Protein AF-A0A8D0GJM1-F1 (afdb_monomer)

Sequence (58 aa):
QTLPVEGGSRSVTVPNLAPSRRYKFNLYGISGRKRLGPVSADAITAPLPTEAPAEPSL

Secondary structure (DSSP, 8-state):
------TT-S------PPTT-EEEEEEEEEETTEEEEEEEEEEEPPPPPP--------

Foldseek 3Di:
DDDDDDPPDPDDDDPDDAAQDKDKDWDWDDDPPDIHDTDIDIDTHHHDPDDDPPDPDD

Nearest PDB structures (foldseek):
  2cum-assembly1_A  TM=7.469E-01  e=3.463E-01  Homo sapiens
  8a5q-assembly1_X  TM=1.992E-01  e=9.609E+00  Thermochaetoides thermophila

InterPro domains:
  IPR003961 Fibronectin type III [PS50853] (1-53)
  IPR013783 Immunoglobulin-like fold [G3DSA:2.60.40.10] (1-52)
  IPR036116 Fibronectin type III superfamily [SSF49265] (3-55)

Mean predicted aligned error: 6.61 Å

pLDDT: mean 91.36, std 9.35, range [67.69, 98.25]

Solvent-accessible surface area (backbone atoms only — not comparable to full-atom values): 4206 Å² total; per-residue (Å²): 140,86,79,94,73,62,92,87,61,92,78,83,87,81,80,91,70,64,56,65,35,78,48,76,48,72,49,65,50,77,57,93,93,43,82,37,80,67,53,74,51,76,50,67,41,63,65,72,84,73,78,70,78,78,74,80,83,128

Structure (mmCIF, N/CA/C/O backbone):
data_AF-A0A8D0GJM1-F1
#
_entry.id   AF-A0A8D0GJM1-F1
#
loop_
_atom_site.group_PDB
_atom_site.id
_atom_site.type_symbol
_atom_site.label_atom_id
_atom_site.label_alt_id
_atom_site.label_comp_id
_atom_site.label_asym_id
_atom_site.label_entity_id
_atom_site.label_seq_id
_atom_site.pdbx_PDB_ins_code
_atom_site.Cartn_x
_atom_site.Cartn_y
_atom_site.Cartn_z
_atom_site.occupancy
_atom_site.B_iso_or_equiv
_atom_site.auth_seq_id
_atom_site.auth_comp_id
_atom_site.auth_asym_id
_atom_site.auth_atom_id
_atom_site.pdbx_PDB_model_num
ATOM 1 N N . GLN A 1 1 ? 3.047 -5.061 4.969 1.00 88.31 1 GLN A N 1
ATOM 2 C CA . GLN A 1 1 ? 3.676 -3.852 5.539 1.00 88.31 1 GLN A CA 1
ATOM 3 C C . GLN A 1 1 ? 2.583 -2.860 5.888 1.00 88.31 1 GLN A C 1
ATOM 5 O O . GLN A 1 1 ? 1.578 -2.832 5.188 1.00 88.31 1 GLN A O 1
ATOM 10 N N . THR A 1 2 ? 2.784 -2.071 6.940 1.00 92.62 2 THR A N 1
ATOM 11 C CA . THR A 1 2 ? 1.884 -0.978 7.326 1.00 92.62 2 THR A CA 1
ATOM 12 C C . THR A 1 2 ? 2.697 0.304 7.397 1.00 92.62 2 THR A C 1
ATOM 14 O O . THR A 1 2 ? 3.829 0.276 7.875 1.00 92.62 2 THR A O 1
ATOM 17 N N . LEU A 1 3 ? 2.128 1.405 6.916 1.00 95.06 3 LEU A N 1
ATOM 18 C CA . LEU A 1 3 ? 2.727 2.731 6.992 1.00 95.06 3 LEU A CA 1
ATOM 19 C C . LEU A 1 3 ? 1.737 3.657 7.706 1.00 95.06 3 LEU A C 1
ATOM 21 O O . LEU A 1 3 ? 0.606 3.780 7.229 1.00 95.06 3 LEU A O 1
ATOM 25 N N . PRO A 1 4 ? 2.102 4.253 8.855 1.00 93.81 4 PRO A N 1
ATOM 26 C CA . PRO A 1 4 ? 1.266 5.261 9.486 1.00 93.81 4 PRO A CA 1
ATOM 27 C C . PRO A 1 4 ? 1.211 6.504 8.595 1.00 93.81 4 PRO A C 1
ATOM 29 O O . PRO A 1 4 ? 2.213 6.902 8.003 1.00 93.81 4 PRO A O 1
ATOM 32 N N . VAL A 1 5 ? 0.029 7.102 8.502 1.00 94.50 5 VAL A N 1
ATOM 33 C CA . VAL A 1 5 ? -0.221 8.316 7.723 1.00 94.50 5 VAL A CA 1
ATOM 34 C C . VAL A 1 5 ? -0.837 9.341 8.662 1.00 94.50 5 VAL A C 1
ATOM 36 O O . VAL A 1 5 ? -1.747 9.017 9.426 1.00 94.50 5 VAL A O 1
ATOM 39 N N . GLU A 1 6 ? -0.326 10.566 8.630 1.00 92.88 6 GLU A N 1
ATOM 40 C CA . GLU A 1 6 ? -0.878 11.661 9.422 1.00 92.88 6 GLU A CA 1
ATOM 41 C C . GLU A 1 6 ? -2.283 12.028 8.924 1.00 92.88 6 GLU A C 1
ATOM 43 O O . GLU A 1 6 ? -2.530 12.059 7.720 1.00 92.88 6 GLU A O 1
ATOM 48 N N . GLY A 1 7 ? -3.211 12.342 9.834 1.00 91.19 7 GLY A N 1
ATOM 49 C CA . GLY A 1 7 ? -4.622 12.570 9.492 1.00 91.19 7 GLY A CA 1
ATOM 50 C C . GLY A 1 7 ? -4.884 13.710 8.497 1.00 91.19 7 GLY A C 1
ATOM 51 O O . GLY A 1 7 ? -5.901 13.685 7.811 1.00 91.19 7 GLY A O 1
ATOM 52 N N . GLY A 1 8 ? -3.977 14.688 8.388 1.00 92.06 8 GLY A N 1
ATOM 53 C CA . GLY A 1 8 ? -4.058 15.771 7.398 1.00 92.06 8 GLY A CA 1
ATOM 54 C C . GLY A 1 8 ? -3.436 15.440 6.035 1.00 92.06 8 GLY A C 1
ATOM 55 O O . GLY A 1 8 ? -3.601 16.204 5.082 1.00 92.06 8 GLY A O 1
ATOM 56 N N . SER A 1 9 ? -2.717 14.320 5.921 1.00 95.38 9 SER A N 1
ATOM 57 C CA . SER A 1 9 ? -2.009 13.943 4.696 1.00 95.38 9 SER A CA 1
ATOM 58 C C . SER A 1 9 ? -2.969 13.428 3.625 1.00 95.38 9 SER A C 1
ATOM 60 O O . SER A 1 9 ? -3.866 12.633 3.895 1.00 95.38 9 SER A O 1
ATOM 62 N N . ARG A 1 10 ? -2.736 13.841 2.375 1.00 94.19 10 ARG A N 1
ATOM 63 C CA . ARG A 1 10 ? -3.497 13.375 1.200 1.00 94.19 10 ARG A CA 1
ATOM 64 C C . ARG A 1 10 ? -2.736 12.368 0.333 1.00 94.19 10 ARG A C 1
ATOM 66 O O . ARG A 1 10 ? -3.354 11.708 -0.494 1.00 94.19 10 ARG A O 1
ATOM 73 N N . SER A 1 11 ? -1.426 12.236 0.547 1.00 94.81 11 SER A N 1
ATOM 74 C CA . SER A 1 11 ? -0.531 11.363 -0.219 1.00 94.81 11 SER A CA 1
ATOM 75 C C . SER A 1 11 ? 0.538 10.753 0.688 1.00 94.81 11 SER A C 1
ATOM 77 O O . SER A 1 11 ? 0.953 11.375 1.663 1.00 94.81 11 SER A O 1
ATOM 79 N N . VAL A 1 12 ? 1.006 9.549 0.347 1.00 94.94 12 VAL A N 1
ATOM 80 C CA . VAL A 1 12 ? 2.117 8.860 1.020 1.00 94.94 12 VAL A CA 1
ATOM 81 C C . VAL A 1 12 ? 2.901 8.025 0.007 1.00 94.94 12 VAL A C 1
ATOM 83 O O . VAL A 1 12 ? 2.315 7.446 -0.908 1.00 94.94 12 VAL A O 1
ATOM 86 N N . THR A 1 13 ? 4.219 7.937 0.181 1.00 95.44 13 THR A N 1
ATOM 87 C CA . THR A 1 13 ? 5.094 7.087 -0.638 1.00 95.44 13 THR A CA 1
ATOM 88 C C . THR A 1 13 ? 5.303 5.735 0.038 1.00 95.44 13 THR A C 1
ATOM 90 O O . THR A 1 13 ? 5.661 5.676 1.213 1.00 95.44 13 THR A O 1
ATOM 93 N N . VAL A 1 14 ? 5.120 4.644 -0.710 1.00 96.19 14 VAL A N 1
ATOM 94 C CA . VAL A 1 14 ? 5.406 3.278 -0.246 1.00 96.19 14 VAL A CA 1
ATOM 95 C C . VAL A 1 14 ? 6.745 2.820 -0.838 1.00 96.19 14 VAL A C 1
ATOM 97 O O . VAL A 1 14 ? 6.801 2.540 -2.035 1.00 96.19 14 VAL A O 1
ATOM 100 N N . PRO A 1 15 ? 7.834 2.757 -0.050 1.00 95.56 15 PRO A N 1
ATOM 101 C CA . PRO A 1 15 ? 9.137 2.339 -0.559 1.00 95.56 15 PRO A CA 1
ATOM 102 C C . PRO A 1 15 ? 9.229 0.813 -0.708 1.00 95.56 15 PRO A C 1
ATOM 104 O O . PRO A 1 15 ? 8.416 0.068 -0.161 1.00 95.56 15 PRO A O 1
ATOM 107 N N . ASN A 1 16 ? 10.284 0.350 -1.386 1.00 95.38 16 ASN A N 1
ATOM 108 C CA . ASN A 1 16 ? 10.703 -1.059 -1.433 1.00 95.38 16 ASN A CA 1
ATOM 109 C C . ASN A 1 16 ? 9.677 -2.025 -2.052 1.00 95.38 16 ASN A C 1
ATOM 111 O O . ASN A 1 16 ? 9.577 -3.188 -1.653 1.00 95.38 16 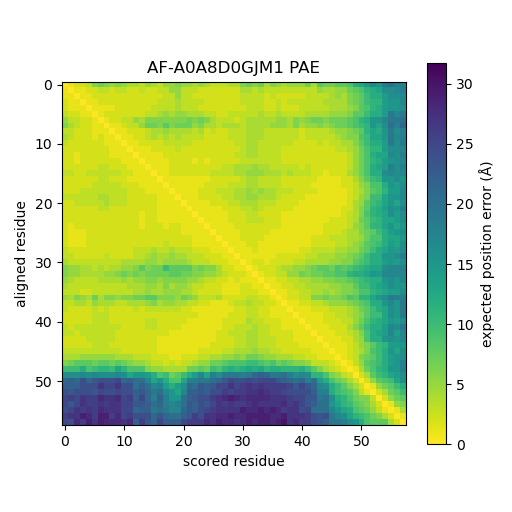ASN A O 1
ATOM 115 N N . LEU A 1 17 ? 8.909 -1.559 -3.038 1.00 96.75 17 LEU A N 1
ATOM 116 C CA . LEU A 1 17 ? 8.072 -2.440 -3.844 1.00 96.75 17 LEU A CA 1
ATOM 117 C C . LEU A 1 17 ? 8.927 -3.161 -4.891 1.00 96.75 17 LEU A C 1
ATOM 119 O O . LEU A 1 17 ? 9.788 -2.558 -5.527 1.00 96.75 17 LEU A O 1
ATOM 123 N N . ALA A 1 18 ? 8.668 -4.453 -5.082 1.00 97.12 18 ALA A N 1
ATOM 124 C CA . ALA A 1 18 ? 9.324 -5.231 -6.121 1.00 97.12 18 ALA A CA 1
ATOM 125 C C . ALA A 1 18 ? 8.864 -4.746 -7.507 1.00 97.12 18 ALA A C 1
ATOM 127 O O . ALA A 1 18 ? 7.683 -4.412 -7.651 1.00 97.12 18 ALA A O 1
ATOM 128 N N . PRO A 1 19 ? 9.746 -4.729 -8.518 1.00 97.12 19 PRO A N 1
ATOM 129 C CA . PRO A 1 19 ? 9.397 -4.390 -9.897 1.00 97.12 19 PRO A CA 1
ATOM 130 C C . PRO A 1 19 ? 8.435 -5.420 -10.505 1.00 97.12 19 PRO A C 1
ATOM 132 O O . PRO A 1 19 ? 8.390 -6.572 -10.067 1.00 97.12 19 PRO A O 1
ATOM 135 N N . SER A 1 20 ? 7.678 -5.014 -11.528 1.00 97.19 20 SER A N 1
ATOM 136 C CA . SER A 1 20 ? 6.754 -5.877 -12.289 1.00 97.19 20 SER A CA 1
ATOM 137 C C . SER A 1 20 ? 5.772 -6.678 -11.428 1.00 97.19 20 SER A C 1
ATOM 139 O O . SER A 1 20 ? 5.414 -7.814 -11.752 1.00 97.19 20 SER A O 1
ATOM 141 N N . ARG A 1 21 ? 5.334 -6.115 -10.300 1.00 98.06 21 ARG A N 1
ATOM 142 C CA . ARG A 1 21 ? 4.538 -6.837 -9.310 1.00 98.06 21 ARG A CA 1
ATOM 143 C C . ARG A 1 21 ? 3.228 -6.124 -9.031 1.00 98.06 21 ARG A C 1
ATOM 145 O O . ARG A 1 21 ? 3.178 -4.909 -8.859 1.00 98.06 21 ARG A O 1
ATOM 152 N N . ARG A 1 22 ? 2.149 -6.908 -8.982 1.00 98.25 22 ARG A N 1
ATOM 153 C CA . ARG A 1 22 ? 0.823 -6.423 -8.600 1.00 98.25 22 ARG A CA 1
ATOM 154 C C . ARG A 1 22 ? 0.721 -6.297 -7.085 1.00 98.25 22 ARG A C 1
ATOM 156 O O . ARG A 1 22 ? 1.056 -7.234 -6.358 1.00 98.25 22 ARG A O 1
ATOM 163 N N . TYR A 1 23 ? 0.200 -5.166 -6.637 1.00 98.25 23 TYR A N 1
ATOM 164 C CA . TYR A 1 23 ? -0.077 -4.858 -5.244 1.00 98.25 23 TYR A CA 1
ATOM 165 C C . TYR A 1 23 ? -1.515 -4.380 -5.077 1.00 98.25 23 TYR A C 1
ATOM 167 O O . TYR A 1 23 ? -2.039 -3.664 -5.928 1.00 98.25 23 TYR A O 1
ATOM 175 N N . LYS A 1 24 ? -2.107 -4.739 -3.935 1.00 98.00 24 LYS A N 1
ATOM 176 C CA . LYS A 1 24 ? -3.356 -4.169 -3.436 1.00 98.00 24 LYS A CA 1
ATOM 177 C C . LYS A 1 24 ? -3.069 -3.371 -2.173 1.00 98.00 24 LYS A C 1
ATOM 179 O O . LYS A 1 24 ? -2.626 -3.929 -1.167 1.00 98.00 24 LYS A O 1
ATOM 184 N N . PHE A 1 25 ? -3.330 -2.076 -2.221 1.00 97.56 25 PHE A N 1
ATOM 185 C CA . PHE A 1 25 ? -3.202 -1.162 -1.095 1.00 97.56 25 PHE A CA 1
ATOM 186 C C . PHE A 1 25 ? -4.546 -1.024 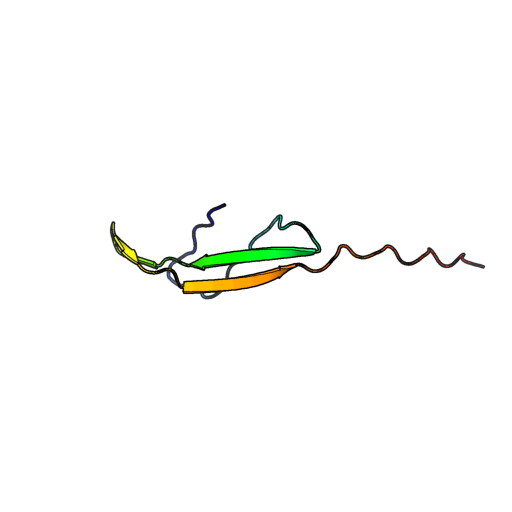-0.393 1.00 97.56 25 PHE A C 1
ATOM 188 O O . PHE A 1 25 ? -5.580 -0.953 -1.049 1.00 97.56 25 PHE A O 1
ATOM 195 N N . ASN A 1 26 ? -4.528 -0.983 0.939 1.00 97.12 26 ASN A N 1
ATOM 196 C CA . ASN A 1 26 ? -5.713 -0.773 1.764 1.00 97.12 26 ASN A CA 1
ATOM 197 C C . ASN A 1 26 ? -5.448 0.395 2.714 1.00 97.12 26 ASN A C 1
ATOM 199 O O . ASN A 1 26 ? -4.570 0.302 3.573 1.00 97.12 26 ASN A O 1
ATOM 203 N N . LEU A 1 27 ? -6.215 1.470 2.569 1.00 95.81 27 LEU A N 1
ATOM 204 C CA . LEU A 1 27 ? -6.182 2.631 3.447 1.00 95.81 27 LEU A CA 1
ATOM 205 C C . LEU A 1 27 ? -7.289 2.517 4.492 1.00 95.81 27 LEU A C 1
ATOM 207 O O . LEU A 1 27 ? -8.461 2.372 4.148 1.00 95.81 27 LEU A O 1
ATOM 211 N N . TYR A 1 28 ? -6.915 2.620 5.763 1.00 96.12 28 TYR A N 1
ATOM 212 C CA . TYR A 1 28 ? -7.847 2.620 6.884 1.00 96.12 28 TYR A CA 1
ATOM 213 C C . TYR A 1 28 ? -7.816 3.973 7.590 1.00 96.12 28 TYR A C 1
ATOM 215 O O . TYR A 1 28 ? -6.743 4.484 7.901 1.00 96.12 28 TYR A O 1
ATOM 223 N N . GLY A 1 29 ? -8.991 4.521 7.891 1.00 95.50 29 GLY A N 1
ATOM 224 C CA . GLY A 1 29 ? -9.116 5.668 8.787 1.00 95.50 29 GLY A CA 1
ATOM 225 C C . GLY A 1 29 ? -9.052 5.216 10.244 1.00 95.50 29 GLY A C 1
ATOM 226 O O . GLY A 1 29 ? -9.581 4.157 10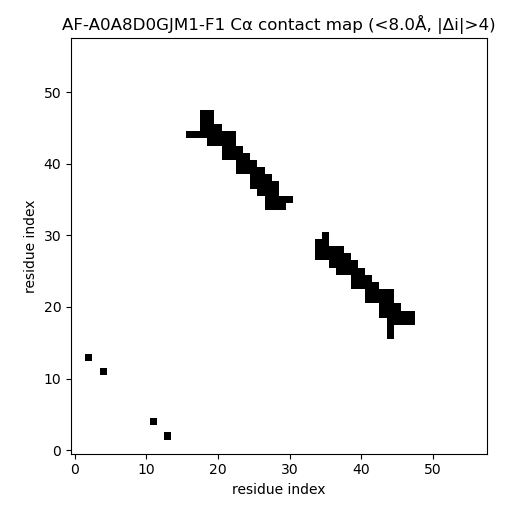.584 1.00 95.50 29 GLY A O 1
ATOM 227 N N . ILE A 1 30 ? -8.438 6.011 11.116 1.00 94.44 30 ILE A N 1
ATOM 228 C CA . ILE A 1 30 ? -8.399 5.751 12.560 1.00 94.44 30 ILE A CA 1
ATOM 229 C C . ILE A 1 30 ? -9.093 6.905 13.281 1.00 94.44 30 ILE A C 1
ATOM 231 O O . ILE A 1 30 ? -8.762 8.066 13.061 1.00 94.44 30 ILE A O 1
ATOM 235 N N . SER A 1 31 ? -10.063 6.586 14.138 1.00 92.94 31 SER A N 1
ATOM 236 C CA . SER A 1 31 ? -10.765 7.560 14.979 1.00 92.94 31 SER A CA 1
ATOM 237 C C . SER A 1 31 ? -10.830 7.028 16.408 1.00 92.94 31 SER A C 1
ATOM 239 O O . SER A 1 31 ? -11.475 6.011 16.682 1.00 92.94 31 SER A O 1
ATOM 241 N N . GLY A 1 32 ? -10.088 7.662 17.319 1.00 92.44 32 GLY A N 1
ATOM 242 C CA . GLY A 1 32 ? -9.859 7.130 18.662 1.00 92.44 32 GLY A CA 1
ATOM 243 C C . GLY A 1 32 ? -9.248 5.726 18.604 1.00 92.44 32 GLY A C 1
ATOM 244 O O . GLY A 1 32 ? -8.171 5.532 18.051 1.00 92.44 32 GLY A O 1
ATOM 245 N N . ARG A 1 33 ? -9.960 4.729 19.147 1.00 93.62 33 ARG A N 1
ATOM 246 C CA . ARG A 1 33 ? -9.556 3.307 19.118 1.00 93.62 33 ARG A CA 1
ATOM 247 C C . ARG A 1 33 ? -10.209 2.504 17.986 1.00 93.62 33 ARG A C 1
ATOM 249 O O . ARG A 1 33 ? -10.041 1.288 17.923 1.00 93.62 33 ARG A O 1
ATOM 256 N N . LYS A 1 34 ? -10.985 3.153 17.113 1.00 95.75 34 LYS A N 1
ATOM 257 C CA . LYS A 1 34 ? -11.742 2.492 16.046 1.00 95.75 34 LYS A CA 1
ATOM 258 C C . LYS A 1 34 ? -11.010 2.588 14.711 1.00 95.75 34 LYS A C 1
ATOM 260 O O . LYS A 1 34 ? -10.567 3.663 14.311 1.00 95.75 34 LYS A O 1
ATOM 265 N N . ARG A 1 35 ? -10.970 1.463 13.993 1.00 94.94 35 ARG A N 1
ATOM 266 C CA . ARG A 1 35 ? -10.547 1.379 12.591 1.00 94.94 35 ARG A CA 1
ATOM 267 C C . ARG A 1 35 ? -11.759 1.501 11.665 1.00 94.94 35 ARG A C 1
ATOM 269 O O . ARG A 1 35 ? -12.775 0.845 11.888 1.00 94.94 35 ARG A O 1
ATOM 276 N N . LEU A 1 36 ? -11.639 2.326 10.634 1.00 96.00 36 LEU A N 1
ATOM 277 C CA . LEU A 1 36 ? -12.645 2.605 9.610 1.00 96.00 36 LEU A CA 1
ATOM 278 C C . LEU A 1 36 ? -12.104 2.184 8.236 1.00 96.00 36 LEU A C 1
ATOM 280 O O . LEU A 1 36 ? -10.911 2.331 7.975 1.00 96.00 36 LEU A O 1
ATOM 284 N N . GLY A 1 37 ? -12.966 1.704 7.340 1.00 90.81 37 GLY A N 1
ATOM 285 C CA . GLY A 1 37 ? -12.554 1.243 6.005 1.00 90.81 37 GLY A CA 1
ATOM 286 C C . GLY A 1 37 ? -12.086 -0.224 5.962 1.00 90.81 37 GLY A C 1
ATOM 287 O O . GLY A 1 37 ? -12.197 -0.934 6.969 1.00 90.81 37 GLY A O 1
ATOM 288 N N . PRO A 1 38 ? -11.602 -0.700 4.797 1.00 95.50 38 PRO A N 1
ATOM 289 C CA . PRO A 1 38 ? -10.649 0.037 3.963 1.00 95.50 38 PRO A CA 1
ATOM 290 C C . PRO A 1 38 ? -11.219 0.690 2.701 1.00 95.50 38 PRO A C 1
ATOM 292 O O . PRO A 1 38 ? -12.218 0.244 2.146 1.00 95.50 38 PRO A O 1
ATOM 295 N N . VAL A 1 39 ? -10.492 1.686 2.196 1.00 96.69 39 VAL A N 1
ATOM 296 C CA . VAL A 1 39 ? -10.492 2.042 0.770 1.00 96.69 39 VAL A CA 1
ATOM 297 C C . VAL A 1 39 ? -9.356 1.270 0.104 1.00 96.69 39 VAL A C 1
ATOM 299 O O . VAL A 1 39 ? -8.233 1.286 0.611 1.00 96.69 39 VAL A O 1
ATOM 302 N N . SER A 1 40 ? -9.633 0.579 -1.000 1.00 97.56 40 SER A N 1
ATOM 303 C CA . SER A 1 40 ? -8.632 -0.228 -1.706 1.00 97.56 40 SER A CA 1
ATOM 304 C C . SER A 1 40 ? -8.198 0.402 -3.027 1.00 97.56 40 SER A C 1
ATOM 306 O O . SER A 1 40 ? -9.006 1.028 -3.707 1.00 97.56 40 SER A O 1
ATOM 308 N N . ALA A 1 41 ? -6.944 0.170 -3.410 1.00 97.31 41 ALA A N 1
ATOM 309 C CA . ALA A 1 41 ? -6.418 0.490 -4.734 1.00 97.31 41 ALA A CA 1
ATOM 310 C C . ALA A 1 41 ? -5.493 -0.629 -5.224 1.00 97.31 41 ALA A C 1
ATOM 312 O O . ALA A 1 41 ? -4.634 -1.094 -4.474 1.00 97.31 41 ALA A O 1
ATOM 313 N N . ASP A 1 42 ? -5.647 -1.041 -6.478 1.00 98.00 42 ASP A N 1
ATOM 314 C CA . ASP A 1 42 ? -4.789 -2.032 -7.125 1.00 98.00 42 ASP A CA 1
ATOM 315 C C . ASP A 1 42 ? -3.833 -1.336 -8.101 1.00 98.00 42 ASP A C 1
ATOM 317 O O . ASP A 1 42 ? -4.243 -0.468 -8.870 1.00 98.00 42 ASP A O 1
ATOM 321 N N . ALA A 1 43 ? -2.554 -1.715 -8.078 1.00 97.88 43 ALA A N 1
ATOM 322 C CA . ALA A 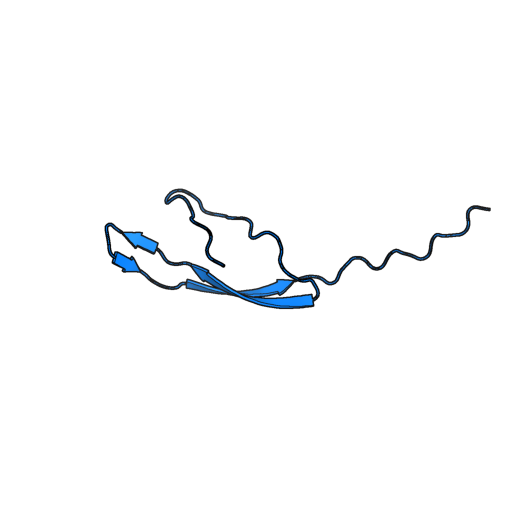1 43 ? -1.545 -1.180 -8.991 1.00 97.88 43 ALA A CA 1
ATOM 323 C C . ALA A 1 43 ? -0.484 -2.229 -9.343 1.00 97.88 43 ALA A C 1
ATOM 325 O O . ALA A 1 43 ? -0.277 -3.202 -8.615 1.00 97.88 43 ALA A O 1
ATOM 326 N N . ILE A 1 44 ? 0.205 -2.020 -10.465 1.00 98.25 44 ILE A N 1
ATOM 327 C CA . ILE A 1 44 ? 1.359 -2.818 -10.888 1.00 98.25 44 ILE A CA 1
ATOM 328 C C . ILE A 1 44 ? 2.566 -1.886 -10.936 1.00 98.25 44 ILE A C 1
ATOM 330 O O . ILE A 1 44 ? 2.487 -0.799 -11.505 1.00 98.25 44 ILE A O 1
ATOM 334 N N . THR A 1 45 ? 3.668 -2.296 -10.316 1.00 97.88 45 THR A N 1
ATOM 335 C CA . THR A 1 45 ? 4.937 -1.566 -10.395 1.00 97.88 45 THR A CA 1
ATOM 336 C C . THR A 1 45 ? 5.595 -1.746 -11.757 1.00 97.88 45 THR A C 1
ATOM 338 O O . THR A 1 45 ? 5.481 -2.796 -12.390 1.00 97.88 45 THR A O 1
ATOM 341 N N . ALA A 1 46 ? 6.319 -0.719 -12.198 1.00 96.81 46 ALA A N 1
ATOM 342 C CA . ALA A 1 46 ? 7.109 -0.787 -13.418 1.00 96.81 46 ALA A CA 1
ATOM 343 C C . ALA A 1 46 ? 8.207 -1.873 -13.325 1.00 96.81 46 ALA A C 1
ATOM 345 O O . ALA A 1 46 ? 8.642 -2.214 -12.217 1.00 96.81 46 ALA A O 1
ATOM 346 N N . PRO A 1 47 ? 8.662 -2.428 -14.464 1.00 95.56 47 PRO A N 1
ATOM 347 C CA . PRO A 1 47 ? 9.876 -3.237 -14.506 1.00 95.56 47 PRO A CA 1
ATOM 348 C C . PRO A 1 47 ? 11.103 -2.406 -14.115 1.00 95.56 47 PRO A C 1
ATOM 350 O O . PRO A 1 47 ? 11.076 -1.175 -14.161 1.00 95.56 47 PRO A O 1
ATOM 353 N N . LEU A 1 48 ? 12.197 -3.084 -13.755 1.00 91.38 48 LEU A N 1
ATOM 354 C CA . LEU A 1 48 ? 13.485 -2.402 -13.635 1.00 91.38 48 LEU A CA 1
ATOM 355 C C . LEU A 1 48 ? 13.883 -1.831 -15.001 1.00 91.38 48 LEU A C 1
ATOM 357 O O . LEU A 1 48 ? 13.629 -2.491 -16.016 1.00 91.38 48 LEU A O 1
ATOM 361 N N . PRO A 1 49 ? 14.520 -0.646 -15.039 1.00 85.12 49 PRO A N 1
ATOM 362 C CA . PRO A 1 49 ? 15.163 -0.175 -16.252 1.00 85.12 49 PRO A CA 1
ATOM 363 C C . PRO A 1 49 ? 16.099 -1.273 -16.753 1.00 85.12 49 PRO A C 1
ATOM 365 O O . PRO A 1 49 ? 16.983 -1.722 -16.026 1.00 85.12 49 PRO A O 1
ATOM 368 N N . THR A 1 50 ? 15.866 -1.750 -17.972 1.00 79.38 50 THR A N 1
ATOM 369 C CA . THR A 1 50 ? 16.893 -2.522 -18.666 1.00 79.38 50 THR A CA 1
ATOM 370 C C . THR A 1 50 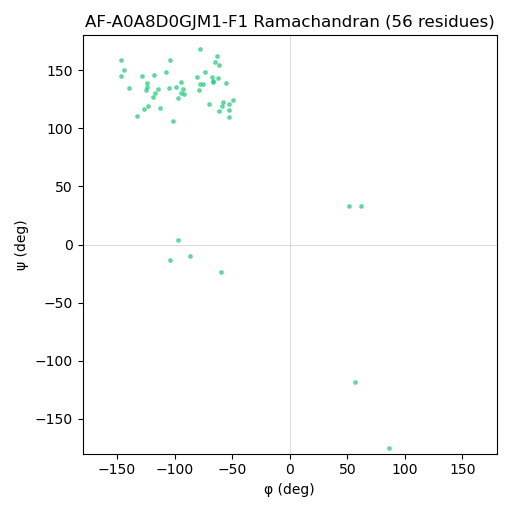? 17.978 -1.519 -19.010 1.00 79.38 50 THR A C 1
ATOM 372 O O . THR A 1 50 ? 17.682 -0.501 -19.635 1.00 79.38 50 THR A O 1
ATOM 375 N N . GLU A 1 51 ? 19.195 -1.751 -18.527 1.00 68.88 51 GLU A N 1
ATOM 376 C CA . GLU A 1 51 ? 20.356 -0.976 -18.945 1.00 68.88 51 GLU A CA 1
ATOM 377 C C . GLU A 1 51 ? 20.379 -1.022 -20.477 1.00 68.88 51 GLU A C 1
ATOM 379 O O . GLU A 1 51 ? 20.409 -2.106 -21.069 1.00 68.88 51 GLU A O 1
ATOM 384 N N . ALA A 1 52 ? 20.216 0.137 -21.124 1.00 68.94 52 ALA A N 1
ATOM 385 C CA . ALA A 1 52 ? 20.380 0.206 -22.567 1.00 68.94 52 ALA A CA 1
ATOM 386 C C . ALA A 1 52 ? 21.777 -0.353 -22.874 1.00 68.94 52 ALA A C 1
ATOM 388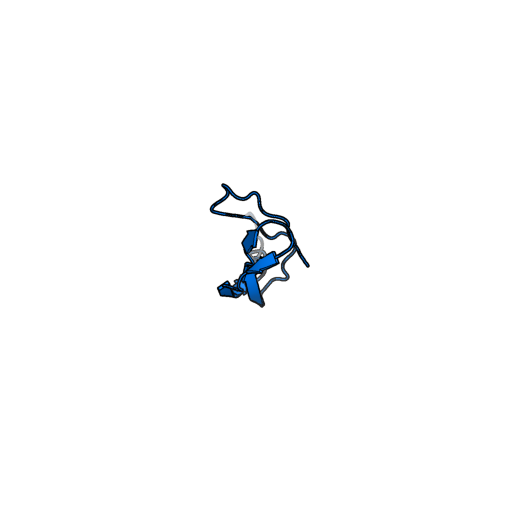 O O . ALA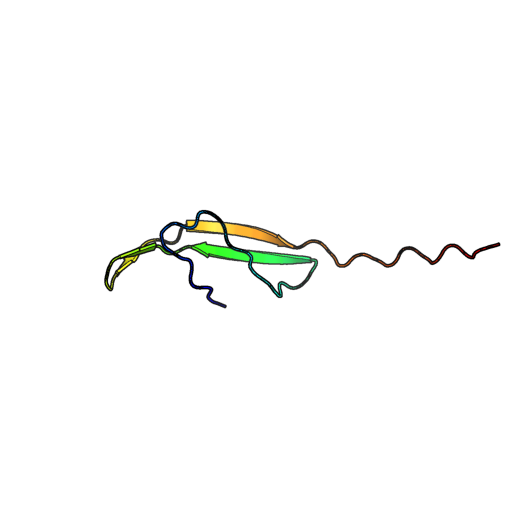 A 1 52 ? 22.698 -0.064 -22.102 1.00 68.94 52 ALA A O 1
ATOM 389 N N . PRO A 1 53 ? 21.956 -1.166 -23.933 1.00 70.19 53 PRO A N 1
ATOM 390 C CA . PRO A 1 53 ? 23.287 -1.615 -24.311 1.00 70.19 53 PRO A CA 1
ATOM 391 C C . PRO A 1 53 ? 24.176 -0.377 -24.368 1.00 70.19 53 PRO A C 1
ATOM 393 O O . PRO A 1 53 ? 23.796 0.589 -25.030 1.00 70.19 53 PRO A O 1
ATOM 396 N N . ALA A 1 54 ? 25.282 -0.367 -23.619 1.00 68.25 54 ALA A N 1
ATOM 397 C CA . ALA A 1 54 ? 26.241 0.722 -23.698 1.00 68.25 54 ALA A CA 1
ATOM 398 C C . ALA A 1 54 ? 26.603 0.877 -25.177 1.00 68.25 54 ALA A C 1
ATOM 400 O O . ALA A 1 54 ? 27.193 -0.036 -25.760 1.00 68.25 54 ALA A O 1
ATOM 401 N N . GLU A 1 55 ? 26.163 1.970 -25.806 1.00 69.00 55 GLU A N 1
ATOM 402 C CA . GLU A 1 55 ? 26.584 2.265 -27.166 1.00 69.00 55 GLU A CA 1
ATOM 403 C C . GLU A 1 55 ? 28.112 2.348 -27.123 1.00 69.00 55 GLU A C 1
ATOM 405 O O . GLU A 1 55 ? 28.651 3.093 -26.296 1.00 69.00 55 GLU A O 1
ATOM 410 N N . PRO A 1 56 ? 28.832 1.536 -27.915 1.00 70.62 56 PRO A N 1
ATOM 411 C CA . PRO A 1 56 ? 30.278 1.608 -27.930 1.00 70.62 56 PRO A CA 1
ATOM 412 C C . PRO A 1 56 ? 30.664 3.007 -28.406 1.00 70.62 56 PRO A C 1
ATOM 414 O O . PRO A 1 56 ? 30.374 3.384 -29.540 1.00 70.62 56 PRO A O 1
ATOM 417 N N . SER A 1 57 ? 31.289 3.784 -27.522 1.00 71.81 57 SER A N 1
ATOM 418 C CA . SER A 1 57 ? 31.911 5.051 -27.890 1.00 71.81 57 SER A CA 1
ATOM 419 C C . SER A 1 57 ? 32.965 4.778 -28.965 1.00 71.81 57 SER A C 1
ATOM 421 O O . SER A 1 57 ? 33.894 4.003 -28.722 1.00 71.81 57 SER A O 1
ATOM 423 N N . LEU A 1 58 ? 32.781 5.376 -30.145 1.00 67.69 58 LEU A N 1
ATOM 424 C CA .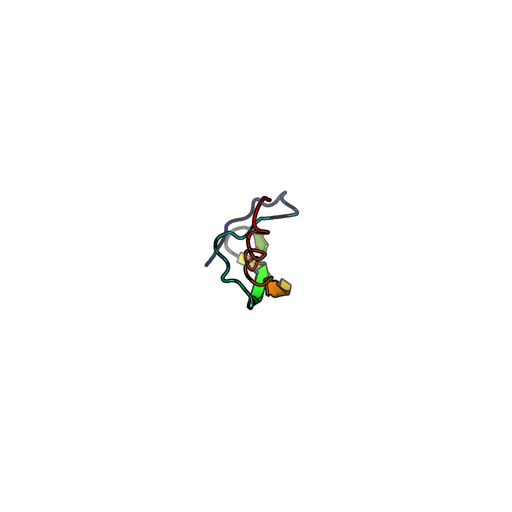 LEU A 1 58 ? 33.757 5.388 -31.239 1.00 67.69 58 LEU A CA 1
ATOM 425 C C . LEU A 1 58 ? 34.889 6.381 -30.963 1.00 67.69 58 LEU A C 1
ATOM 427 O O . LEU A 1 58 ? 34.590 7.475 -30.430 1.00 67.69 58 LEU A O 1
#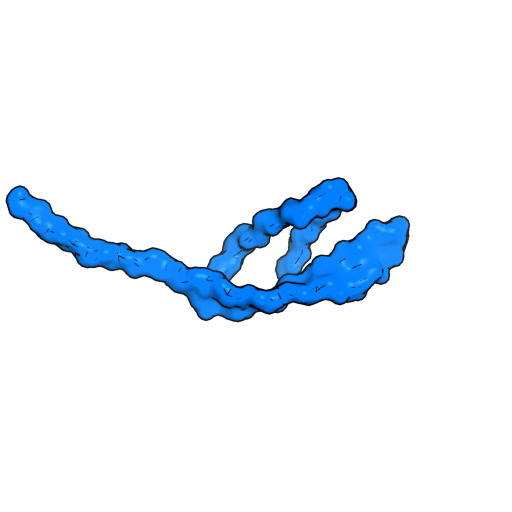

Organism: Sphenodon punctatus (NCBI:txid8508)

Radius of gyration: 18.15 Å; Cα contacts (8 Å, |Δi|>4): 51; chains: 1; bounding box: 46×23×50 Å